Protein AF-A0A539D1B4-F1 (afdb_monomer_lite)

Foldseek 3Di:
DDWDWADPDPLKTAIFDDDPPDGTFWFAPPANPHPHTHPDIDNVSSVVVVCVVVCVVPDVVVPHDDPSDDPDRDCHGGDDPPPPPD

Secondary structure (DSSP, 8-state):
-EEEEEEEETTEEEEEEE-SSS---SEEESSTT-SEEETS-BHHHHHHHHHHHHHIIIIITTTPPPTT--SS---TTB-PPP----

Sequence (86 aa):
HANCFIETGFDKALLIDFNYETEPLPGRYPSSLGPMTLLKESRLNHMGKLMFQWMYWHVLLPGRDIPGISPHMQMRGKKPPASTTA

pLDDT: mean 93.56, std 8.18, range [50.78, 98.38]

Radius of gyration: 13.8 Å; chains: 1; bounding box: 31×32×38 Å

Structure (mmCIF, N/CA/C/O backbone):
data_AF-A0A539D1B4-F1
#
_entry.id   AF-A0A539D1B4-F1
#
loop_
_atom_site.group_PDB
_atom_site.id
_atom_site.type_symbol
_atom_site.label_atom_id
_atom_site.label_alt_id
_atom_site.label_comp_id
_atom_site.label_asym_id
_atom_site.label_entity_id
_atom_site.label_seq_id
_atom_site.pdbx_PDB_ins_code
_atom_site.Cartn_x
_atom_site.Cartn_y
_atom_site.Cartn_z
_atom_site.occupancy
_atom_site.B_iso_or_equiv
_atom_site.auth_seq_id
_atom_site.auth_comp_id
_atom_site.auth_asym_id
_atom_site.auth_atom_id
_atom_site.pdbx_PDB_model_num
ATOM 1 N N . HIS A 1 1 ? 11.777 -0.842 -2.790 1.00 94.75 1 HIS A N 1
ATOM 2 C CA . HIS A 1 1 ? 10.493 -0.197 -2.454 1.00 94.75 1 HIS A CA 1
ATOM 3 C C . HIS A 1 1 ? 9.440 -1.278 -2.415 1.00 94.75 1 HIS A C 1
ATOM 5 O O . HIS A 1 1 ? 9.408 -2.111 -3.314 1.00 94.75 1 HIS A O 1
ATOM 11 N N . ALA A 1 2 ? 8.650 -1.307 -1.352 1.00 95.06 2 ALA A N 1
ATOM 12 C CA . ALA A 1 2 ? 7.599 -2.287 -1.175 1.00 95.06 2 ALA A CA 1
ATOM 13 C C . ALA A 1 2 ? 6.341 -1.602 -0.648 1.00 95.06 2 ALA A C 1
ATOM 15 O O . ALA A 1 2 ? 6.403 -0.700 0.189 1.00 95.06 2 ALA A O 1
ATOM 16 N N . ASN A 1 3 ? 5.189 -2.063 -1.127 1.00 95.44 3 ASN A N 1
ATOM 17 C CA . ASN A 1 3 ? 3.895 -1.732 -0.552 1.00 95.44 3 ASN A CA 1
ATOM 18 C C . ASN A 1 3 ? 3.322 -2.997 0.076 1.00 95.44 3 ASN A C 1
ATOM 20 O O . ASN A 1 3 ? 3.298 -4.053 -0.555 1.00 95.44 3 ASN A O 1
ATOM 24 N N . CYS A 1 4 ? 2.866 -2.890 1.319 1.00 96.25 4 CYS A N 1
ATOM 25 C CA . CYS A 1 4 ? 2.274 -3.997 2.051 1.00 96.25 4 CYS A CA 1
ATOM 26 C C . CYS A 1 4 ? 0.870 -3.612 2.510 1.00 96.25 4 CYS A C 1
ATOM 28 O O . CYS A 1 4 ? 0.698 -2.702 3.321 1.00 96.25 4 CYS A O 1
ATOM 30 N N . PHE A 1 5 ? -0.126 -4.315 1.979 1.00 97.62 5 PHE A N 1
ATOM 31 C CA . PHE A 1 5 ? -1.500 -4.255 2.461 1.00 97.62 5 PHE A CA 1
ATOM 32 C C . PHE A 1 5 ? -1.700 -5.366 3.487 1.00 97.62 5 PHE A C 1
ATOM 34 O O . PHE A 1 5 ? -1.578 -6.546 3.146 1.00 97.62 5 PHE A O 1
ATOM 41 N N . ILE A 1 6 ? -2.009 -4.983 4.721 1.00 97.81 6 ILE A N 1
ATOM 42 C CA . ILE A 1 6 ? -2.213 -5.893 5.846 1.00 97.81 6 ILE A CA 1
ATOM 43 C C . ILE A 1 6 ? -3.698 -5.891 6.184 1.00 97.81 6 ILE A C 1
ATOM 45 O O . ILE A 1 6 ? -4.227 -4.877 6.634 1.00 97.81 6 ILE A O 1
ATOM 49 N N . GLU A 1 7 ? -4.364 -7.017 5.953 1.00 98.06 7 GLU A N 1
ATOM 50 C CA . GLU A 1 7 ? -5.760 -7.219 6.340 1.00 98.06 7 GLU A CA 1
ATOM 51 C C . GLU A 1 7 ? -5.872 -7.272 7.865 1.00 98.06 7 GLU A C 1
ATOM 53 O O . GLU A 1 7 ? -5.204 -8.082 8.508 1.00 98.06 7 GLU A O 1
ATOM 58 N N . THR A 1 8 ? -6.711 -6.409 8.440 1.00 97.31 8 THR A N 1
ATOM 59 C CA . THR A 1 8 ? -6.959 -6.372 9.891 1.00 97.31 8 THR A CA 1
ATOM 60 C C . THR A 1 8 ? -8.310 -6.986 10.272 1.00 97.31 8 THR A C 1
ATOM 62 O O . THR A 1 8 ? -8.615 -7.128 11.454 1.00 97.31 8 THR A O 1
ATOM 65 N N . GLY A 1 9 ? -9.097 -7.415 9.277 1.00 96.12 9 GLY A N 1
ATOM 66 C CA . GLY A 1 9 ? -10.443 -7.966 9.446 1.00 96.12 9 GLY A CA 1
ATOM 67 C C . GLY A 1 9 ? -11.539 -6.904 9.304 1.00 96.12 9 GLY A C 1
ATOM 68 O O . GLY A 1 9 ? -11.262 -5.726 9.088 1.00 96.12 9 GLY A O 1
ATOM 69 N N . PHE A 1 10 ? -12.806 -7.320 9.404 1.00 97.31 10 PHE A N 1
ATOM 70 C CA . PHE A 1 10 ? -13.982 -6.434 9.293 1.00 97.31 10 PHE A CA 1
ATOM 71 C C . PHE A 1 10 ? -13.981 -5.537 8.038 1.00 97.31 10 PHE A C 1
ATOM 73 O O . PHE A 1 10 ? -14.306 -4.346 8.112 1.00 97.31 10 PHE A O 1
ATOM 80 N N . ASP A 1 11 ? -13.580 -6.108 6.900 1.00 97.94 11 ASP A N 1
ATOM 81 C CA . ASP A 1 11 ? -13.450 -5.427 5.605 1.00 97.94 11 ASP A CA 1
ATOM 82 C C . ASP A 1 11 ? -12.502 -4.216 5.636 1.00 97.94 11 ASP A C 1
ATOM 84 O O . ASP A 1 11 ? -12.710 -3.223 4.932 1.00 97.94 11 ASP A O 1
ATOM 88 N N . LYS A 1 12 ? -11.470 -4.251 6.487 1.00 98.31 12 LYS A N 1
ATOM 89 C CA . LYS A 1 12 ? -10.459 -3.198 6.614 1.00 98.31 12 LYS A CA 1
ATOM 90 C C . LYS A 1 12 ? -9.051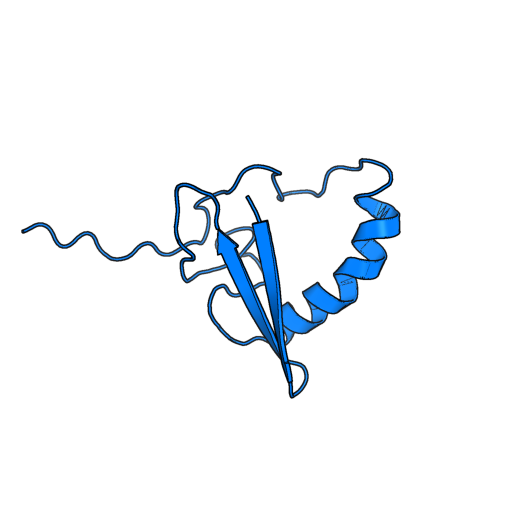 -3.749 6.443 1.00 98.31 12 LYS A C 1
ATOM 92 O O . LYS A 1 12 ? -8.728 -4.865 6.841 1.00 98.31 12 LYS A O 1
ATOM 97 N N . ALA A 1 13 ? -8.193 -2.881 5.918 1.00 98.38 13 ALA A N 1
ATOM 98 C CA . ALA A 1 13 ? -6.765 -3.125 5.843 1.00 98.38 13 ALA A CA 1
ATOM 99 C C . ALA A 1 13 ? -5.954 -1.868 6.174 1.00 98.38 13 ALA A C 1
ATOM 101 O O . ALA A 1 13 ? -6.424 -0.728 6.071 1.00 98.38 13 ALA A O 1
ATOM 102 N N . LEU A 1 14 ? -4.697 -2.083 6.536 1.00 97.69 14 LEU A N 1
ATOM 103 C CA . LEU A 1 14 ? -3.654 -1.074 6.660 1.00 97.69 14 LEU A CA 1
ATOM 104 C C . LEU A 1 14 ? -2.774 -1.103 5.404 1.00 97.69 14 LEU A C 1
ATOM 106 O O . LEU A 1 14 ? -2.519 -2.175 4.864 1.00 97.69 14 LEU A O 1
ATOM 110 N N . LEU A 1 15 ? -2.267 0.051 4.973 1.00 98.06 15 LEU A N 1
ATOM 111 C CA . LEU A 1 15 ? -1.223 0.128 3.951 1.00 98.06 15 LEU A CA 1
ATOM 112 C C . LEU A 1 15 ? 0.078 0.651 4.566 1.00 98.06 15 LEU A C 1
ATOM 114 O O . LEU A 1 15 ? 0.083 1.670 5.262 1.00 98.06 15 LEU A O 1
ATOM 118 N N . ILE A 1 16 ? 1.174 -0.043 4.274 1.00 97.25 16 ILE A N 1
ATOM 119 C CA . ILE A 1 16 ? 2.549 0.335 4.601 1.00 97.25 16 ILE A CA 1
ATOM 120 C C . ILE A 1 16 ? 3.307 0.551 3.290 1.00 97.25 16 ILE A C 1
ATOM 122 O O . ILE A 1 16 ? 3.233 -0.285 2.391 1.00 97.25 16 ILE A O 1
ATOM 126 N N . ASP A 1 17 ? 4.052 1.650 3.197 1.00 96.62 17 ASP A N 1
ATOM 127 C CA . ASP A 1 17 ? 4.888 1.988 2.045 1.00 96.62 17 ASP A CA 1
ATOM 128 C C . ASP A 1 17 ? 6.287 2.435 2.511 1.00 96.62 17 ASP A C 1
ATOM 130 O O . ASP A 1 17 ? 6.417 3.477 3.164 1.00 96.62 17 ASP A O 1
ATOM 134 N N . PHE A 1 18 ? 7.311 1.641 2.179 1.00 96.31 18 PHE A N 1
ATOM 135 C CA . PHE A 1 18 ? 8.686 1.787 2.667 1.00 96.31 18 PHE A CA 1
ATOM 136 C C . PHE A 1 18 ? 9.740 1.295 1.655 1.00 96.31 18 PHE A C 1
ATOM 138 O O . PHE A 1 18 ? 9.445 0.653 0.636 1.00 96.31 18 PHE A O 1
ATOM 145 N N . ASN A 1 19 ? 11.006 1.583 1.941 1.00 96.12 19 ASN A N 1
ATOM 146 C CA . ASN A 1 19 ? 12.177 1.060 1.235 1.00 96.12 19 ASN A CA 1
ATOM 147 C C . ASN A 1 19 ? 13.328 0.816 2.228 1.00 96.12 19 ASN A C 1
ATOM 149 O O . ASN A 1 19 ? 13.098 0.749 3.431 1.00 96.12 19 ASN A O 1
ATOM 153 N N . TYR A 1 20 ? 14.546 0.612 1.726 1.00 95.69 20 TYR A N 1
ATOM 154 C CA . TYR A 1 20 ? 15.707 0.339 2.575 1.00 95.69 20 TYR A CA 1
ATOM 155 C C . TYR A 1 20 ? 16.163 1.569 3.368 1.00 95.69 20 TYR A C 1
ATOM 157 O O . TYR A 1 20 ? 16.790 1.424 4.411 1.00 95.69 20 TYR A O 1
ATOM 165 N N . GLU A 1 21 ? 15.844 2.768 2.883 1.00 94.62 21 GLU A N 1
ATOM 166 C CA . GLU A 1 21 ? 16.320 4.033 3.439 1.00 94.62 21 GLU A CA 1
ATOM 167 C C . GLU A 1 21 ? 15.274 4.745 4.305 1.00 94.62 21 GLU A C 1
ATOM 169 O O . GLU A 1 21 ? 15.619 5.547 5.166 1.00 94.62 21 GLU A O 1
ATOM 174 N N . THR A 1 22 ? 13.987 4.519 4.046 1.00 93.75 22 THR A N 1
ATOM 175 C CA . THR A 1 22 ? 12.879 5.236 4.678 1.00 93.75 22 THR A CA 1
ATOM 176 C C . THR A 1 22 ? 11.930 4.256 5.340 1.00 93.75 22 THR A C 1
ATOM 178 O O . THR A 1 22 ? 11.362 3.369 4.697 1.00 93.75 22 THR A O 1
ATOM 181 N N . GLU A 1 23 ? 11.731 4.470 6.635 1.00 94.69 23 GLU A N 1
ATOM 182 C CA . GLU A 1 23 ? 10.738 3.763 7.428 1.00 94.69 23 GLU A CA 1
ATOM 183 C C . GLU A 1 23 ? 9.300 4.060 6.958 1.00 94.69 23 GLU A C 1
ATOM 185 O O . GLU A 1 23 ? 9.043 5.057 6.274 1.00 94.69 23 GLU A O 1
ATOM 190 N N . PRO A 1 24 ? 8.325 3.209 7.310 1.00 95.81 24 PRO A N 1
ATOM 191 C CA . PRO A 1 24 ? 6.926 3.501 7.053 1.00 95.81 24 PRO A CA 1
ATOM 192 C C . PRO A 1 24 ? 6.464 4.812 7.694 1.00 95.81 24 PRO A C 1
ATOM 194 O O . PRO A 1 24 ? 6.627 5.020 8.893 1.00 95.81 24 PRO A O 1
ATOM 197 N N . LEU A 1 25 ? 5.790 5.657 6.912 1.00 97.12 25 LEU A N 1
ATOM 198 C CA . LEU A 1 25 ? 5.247 6.935 7.380 1.00 97.12 25 LEU A CA 1
ATOM 199 C C . LEU A 1 25 ? 3.721 6.990 7.239 1.00 97.12 25 LEU A C 1
ATOM 201 O O . LEU A 1 25 ? 3.168 6.401 6.305 1.00 97.12 25 LEU A O 1
ATOM 205 N N . PRO A 1 26 ? 3.019 7.739 8.111 1.00 97.12 26 PRO A N 1
ATOM 206 C CA . PRO A 1 26 ? 1.593 7.993 7.950 1.00 97.12 26 PRO A CA 1
ATOM 207 C C . PRO A 1 26 ? 1.336 8.930 6.761 1.00 97.12 26 PRO A C 1
ATOM 209 O O . PRO A 1 26 ? 2.223 9.658 6.314 1.00 97.12 26 PRO A O 1
ATOM 212 N N . GLY A 1 27 ? 0.102 8.959 6.249 1.00 96.56 27 GLY A N 1
ATOM 213 C CA . GLY A 1 27 ? -0.241 9.802 5.100 1.00 96.56 27 GLY A CA 1
ATOM 214 C C . GLY A 1 27 ? -1.231 9.165 4.131 1.00 96.56 27 GLY A C 1
ATOM 215 O O . GLY A 1 27 ? -2.150 8.454 4.546 1.00 96.56 27 GLY A O 1
ATOM 216 N N . ARG A 1 28 ? -1.057 9.452 2.839 1.00 96.69 28 ARG A N 1
ATOM 217 C CA . ARG A 1 28 ? -1.863 8.907 1.738 1.00 96.69 28 ARG A CA 1
ATOM 218 C C . ARG A 1 28 ? -0.996 8.436 0.574 1.00 96.69 28 ARG A C 1
ATOM 220 O O . ARG A 1 28 ? 0.086 8.971 0.359 1.00 96.69 28 ARG A O 1
ATOM 227 N N . TYR A 1 29 ? -1.507 7.455 -0.166 1.00 95.62 29 TYR A N 1
ATOM 228 C CA . TYR A 1 29 ? -0.856 6.840 -1.324 1.00 95.62 29 TYR A CA 1
ATOM 229 C C . TYR A 1 29 ? -1.834 6.750 -2.518 1.00 95.62 29 TYR A C 1
ATOM 231 O O . TYR A 1 29 ? -3.033 6.525 -2.303 1.00 95.62 29 TYR A O 1
ATOM 239 N N . PRO A 1 30 ? -1.374 6.923 -3.777 1.00 94.31 30 PRO A N 1
ATOM 240 C CA . PRO A 1 30 ? 0.007 7.227 -4.201 1.00 94.31 30 PRO A CA 1
ATOM 241 C C . PRO A 1 30 ? 0.385 8.713 -4.101 1.00 94.31 30 PRO A C 1
ATOM 243 O O . PRO A 1 30 ? 1.506 9.105 -4.410 1.00 94.31 30 PRO A O 1
ATOM 246 N N . SER A 1 31 ? -0.551 9.570 -3.694 1.00 94.38 31 SER A N 1
ATOM 247 C CA . SER A 1 31 ? -0.338 11.010 -3.555 1.00 94.38 31 SER A CA 1
ATOM 248 C C . SER A 1 31 ? -1.121 11.571 -2.367 1.00 94.38 31 SER A C 1
ATOM 250 O O . SER A 1 31 ? -1.877 10.853 -1.712 1.00 94.38 31 SER A O 1
ATOM 252 N N . SER A 1 32 ? -0.994 12.875 -2.101 1.00 93.19 32 SER A N 1
ATOM 253 C CA . SER A 1 32 ? -1.752 13.561 -1.041 1.00 93.19 32 SER A CA 1
ATOM 254 C C . SER A 1 32 ? -3.274 13.462 -1.211 1.00 93.19 32 SER A C 1
ATOM 256 O O . SER A 1 32 ? -3.991 13.464 -0.213 1.00 93.19 32 SER A O 1
ATOM 258 N N . LEU A 1 33 ? -3.757 13.332 -2.451 1.00 92.38 33 LEU A N 1
ATOM 259 C CA . LEU A 1 33 ? -5.170 13.123 -2.792 1.00 92.38 33 LEU A CA 1
ATOM 260 C C . LEU A 1 33 ? -5.510 11.644 -3.042 1.00 92.38 33 LEU A C 1
ATOM 262 O O . LEU A 1 33 ? -6.636 11.321 -3.408 1.00 92.38 33 LEU A O 1
ATOM 266 N N . GLY A 1 34 ? -4.547 10.739 -2.849 1.00 91.81 34 GLY A N 1
ATOM 267 C CA . GLY A 1 34 ? -4.721 9.312 -3.076 1.00 91.81 34 GLY A CA 1
ATOM 268 C C . GLY A 1 34 ? -5.786 8.688 -2.160 1.00 91.81 34 GLY A C 1
ATOM 269 O O . GLY A 1 34 ? -5.978 9.139 -1.021 1.00 91.81 34 GLY A O 1
ATOM 270 N N . PRO A 1 35 ? -6.496 7.648 -2.630 1.00 94.31 35 PRO A N 1
ATOM 271 C CA . PRO A 1 35 ? -7.599 7.041 -1.886 1.00 94.31 35 PRO A CA 1
ATOM 272 C C . PRO A 1 35 ? -7.126 6.209 -0.686 1.00 94.31 35 PRO A C 1
ATOM 274 O O . PRO A 1 35 ? -7.886 6.024 0.265 1.00 94.31 35 PRO A O 1
ATOM 277 N N . MET A 1 36 ? -5.883 5.722 -0.710 1.00 96.56 36 MET A N 1
ATOM 278 C CA . MET A 1 36 ? -5.353 4.802 0.294 1.00 96.56 36 MET A CA 1
ATOM 279 C C . MET A 1 36 ? -4.700 5.554 1.449 1.00 96.56 36 MET A C 1
ATOM 281 O O . MET A 1 36 ? -3.942 6.502 1.234 1.00 96.56 36 MET A O 1
ATOM 285 N N . THR A 1 37 ? -4.975 5.124 2.679 1.00 97.56 37 THR A N 1
ATOM 286 C CA . THR A 1 37 ? -4.410 5.721 3.897 1.00 97.56 37 THR A CA 1
ATOM 287 C C . THR A 1 37 ? -3.233 4.899 4.401 1.00 97.56 37 THR A C 1
ATOM 289 O O . THR A 1 37 ? -3.367 3.692 4.600 1.00 97.56 37 THR A O 1
ATOM 292 N N . LEU A 1 38 ? -2.098 5.551 4.650 1.00 97.56 38 LEU A N 1
ATOM 293 C CA . LEU A 1 38 ? -0.897 4.912 5.191 1.00 97.56 38 LEU A CA 1
ATOM 294 C C . LEU A 1 38 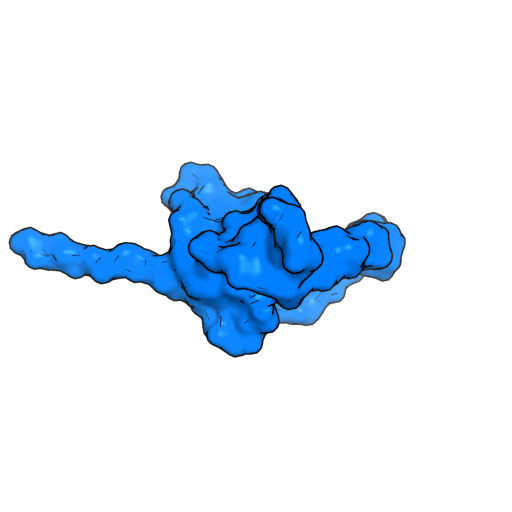? -0.942 4.874 6.720 1.00 97.56 38 LEU A C 1
ATOM 296 O O . LEU A 1 38 ? -1.334 5.863 7.344 1.00 97.56 38 LEU A O 1
ATOM 300 N N . LEU A 1 39 ? -0.538 3.741 7.305 1.00 97.00 39 LEU A N 1
ATOM 301 C CA . LEU A 1 39 ? -0.537 3.486 8.756 1.00 97.00 39 LEU A CA 1
ATOM 302 C C . LEU A 1 39 ? -1.886 3.764 9.450 1.00 97.00 39 LEU A C 1
ATOM 304 O O . LEU A 1 39 ? -1.942 4.1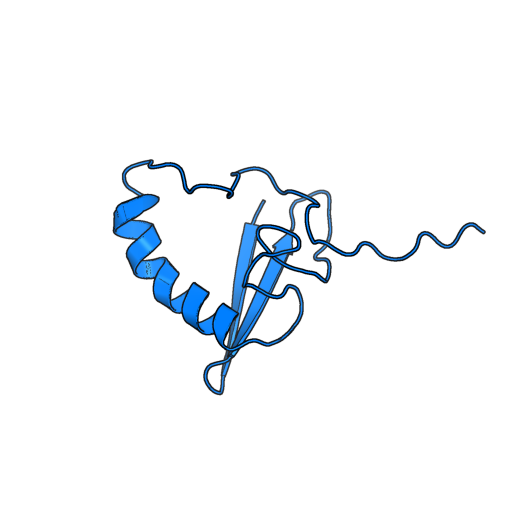20 10.625 1.00 97.00 39 LEU A O 1
ATOM 308 N N . LYS A 1 40 ? -2.994 3.591 8.723 1.00 97.00 40 LYS A N 1
ATOM 309 C CA . LYS A 1 40 ? -4.352 3.709 9.257 1.00 97.00 40 LYS A CA 1
ATOM 310 C C . LYS A 1 40 ? -5.280 2.695 8.598 1.00 97.00 40 LYS A C 1
ATOM 312 O O . LYS A 1 40 ? -5.246 2.543 7.376 1.00 97.00 40 LYS A O 1
ATOM 317 N N . GLU A 1 41 ? -6.118 2.043 9.403 1.00 97.50 41 GLU A N 1
ATOM 318 C CA . GLU A 1 41 ? -7.144 1.129 8.903 1.00 97.50 41 GLU A CA 1
ATOM 319 C C . GLU A 1 41 ? -8.141 1.841 7.985 1.00 97.50 41 GLU A C 1
ATOM 321 O O . GLU A 1 41 ? -8.638 2.931 8.294 1.00 97.50 41 GLU A O 1
ATOM 326 N N . SER A 1 42 ? -8.474 1.199 6.869 1.00 98.06 42 SER A N 1
ATOM 327 C CA . SER A 1 42 ? -9.432 1.720 5.903 1.00 98.06 42 SER A CA 1
ATOM 328 C C . SER A 1 42 ? -10.084 0.602 5.097 1.00 98.06 42 SER A C 1
ATOM 330 O O . SER A 1 42 ? -9.423 -0.351 4.683 1.00 98.06 42 SER A O 1
ATOM 332 N N . ARG A 1 43 ? -11.379 0.765 4.801 1.00 97.88 43 ARG A N 1
ATOM 333 C CA . ARG A 1 43 ? -12.096 -0.097 3.848 1.00 97.88 43 ARG A CA 1
ATOM 334 C C . ARG A 1 43 ? -11.570 0.059 2.422 1.00 97.88 43 ARG A C 1
ATOM 336 O O . ARG A 1 43 ? -11.534 -0.902 1.667 1.00 97.88 43 ARG A O 1
ATOM 343 N N . LEU A 1 44 ? -11.099 1.255 2.060 1.00 97.69 44 LEU A N 1
ATOM 344 C CA . LEU A 1 44 ? -10.499 1.489 0.742 1.00 97.69 44 LEU A CA 1
ATOM 345 C C . LEU A 1 44 ? -9.180 0.731 0.579 1.00 97.69 44 LEU A C 1
ATOM 347 O O . LEU A 1 44 ? -8.884 0.258 -0.514 1.00 97.69 44 LEU A O 1
ATOM 351 N N . ASN A 1 45 ? -8.409 0.573 1.658 1.00 98.06 45 ASN A N 1
ATOM 352 C CA . ASN A 1 45 ? -7.196 -0.241 1.619 1.00 98.06 45 ASN A CA 1
ATOM 353 C C . ASN A 1 45 ? -7.543 -1.720 1.390 1.00 98.06 45 ASN A C 1
ATOM 355 O O . ASN A 1 45 ? -6.891 -2.366 0.577 1.00 98.06 45 ASN A O 1
ATOM 359 N N . HIS A 1 46 ? -8.594 -2.230 2.043 1.00 98.31 46 HIS A N 1
ATOM 360 C CA . HIS A 1 46 ? -9.090 -3.593 1.825 1.00 98.31 46 HIS A CA 1
ATOM 361 C C . HIS A 1 46 ? -9.532 -3.805 0.369 1.00 98.31 46 HIS A C 1
ATOM 363 O O . HIS A 1 46 ? -9.077 -4.723 -0.308 1.00 98.31 46 HIS A O 1
ATOM 369 N N . MET A 1 47 ? -10.330 -2.881 -0.175 1.00 98.06 47 MET A N 1
ATOM 370 C CA . MET A 1 47 ? -10.709 -2.916 -1.592 1.00 98.06 47 MET A CA 1
ATOM 371 C C . MET A 1 47 ? -9.486 -2.890 -2.520 1.00 98.06 47 MET A C 1
ATOM 373 O O . MET A 1 47 ? -9.450 -3.619 -3.509 1.00 98.06 47 MET A O 1
ATOM 377 N N . GLY A 1 48 ? -8.468 -2.086 -2.196 1.00 96.06 48 GLY A N 1
ATOM 378 C CA . GLY A 1 48 ? -7.202 -2.052 -2.930 1.00 96.06 48 GLY A CA 1
ATOM 379 C C . GLY A 1 48 ? -6.467 -3.396 -2.904 1.00 96.06 48 GLY A C 1
ATOM 380 O O . GLY A 1 48 ? -5.977 -3.851 -3.938 1.00 96.06 48 GLY A O 1
ATOM 381 N N . LYS A 1 49 ? -6.452 -4.079 -1.753 1.00 97.44 49 LYS A N 1
ATOM 382 C CA . LYS A 1 49 ? -5.875 -5.420 -1.611 1.00 97.44 49 LYS A CA 1
ATOM 383 C C . LYS A 1 49 ? -6.614 -6.453 -2.460 1.00 97.44 49 LYS A C 1
ATOM 385 O O . LYS A 1 49 ? -5.958 -7.229 -3.151 1.00 97.44 49 LYS A O 1
ATOM 390 N N . LEU A 1 50 ? -7.946 -6.434 -2.472 1.00 97.50 50 LEU A N 1
ATOM 391 C CA . LEU A 1 50 ? -8.738 -7.317 -3.336 1.00 97.50 50 LEU A CA 1
ATOM 392 C C . LEU A 1 50 ? -8.500 -7.023 -4.828 1.00 97.50 50 LEU A C 1
ATOM 394 O O . LEU A 1 50 ? -8.302 -7.943 -5.621 1.00 97.50 50 LEU A O 1
ATOM 398 N N . MET A 1 51 ? -8.436 -5.743 -5.208 1.00 96.62 51 MET A N 1
ATOM 399 C CA . MET A 1 51 ? -8.159 -5.314 -6.586 1.00 96.62 51 MET A CA 1
ATOM 400 C C . MET A 1 51 ? -6.785 -5.788 -7.089 1.00 96.62 51 MET A C 1
ATOM 402 O O . MET A 1 51 ? -6.609 -5.989 -8.294 1.00 96.62 51 MET A O 1
ATOM 406 N N . PHE A 1 52 ? -5.816 -6.006 -6.191 1.00 95.44 52 PHE A N 1
ATOM 407 C CA . PHE A 1 52 ? -4.460 -6.410 -6.562 1.00 95.44 52 PHE A CA 1
ATOM 408 C C . PHE A 1 52 ? -4.426 -7.671 -7.432 1.00 95.44 52 PHE A C 1
ATOM 410 O O . PHE A 1 52 ? -3.609 -7.733 -8.345 1.00 95.44 52 PHE A O 1
ATOM 417 N N . GLN A 1 53 ? -5.320 -8.644 -7.218 1.00 96.62 53 GLN A N 1
ATOM 418 C CA . GLN A 1 53 ? -5.370 -9.849 -8.054 1.00 96.62 53 GLN A CA 1
ATOM 419 C C . GLN A 1 53 ? -5.597 -9.502 -9.530 1.00 96.62 53 GLN A C 1
ATOM 421 O O . GLN A 1 53 ? -4.866 -9.974 -10.399 1.00 96.62 53 GLN A O 1
ATOM 426 N N . TRP A 1 54 ? -6.589 -8.659 -9.819 1.00 97.19 54 TRP A N 1
ATOM 427 C CA . TRP A 1 54 ? -6.878 -8.233 -11.187 1.00 97.19 54 TRP A CA 1
ATOM 428 C C . TRP A 1 54 ? -5.718 -7.415 -11.764 1.00 97.19 54 TRP A C 1
ATOM 430 O O . TRP A 1 54 ? -5.259 -7.676 -12.876 1.00 97.19 54 TRP A O 1
ATOM 440 N N . MET A 1 55 ? -5.196 -6.466 -10.981 1.00 95.62 55 MET A N 1
ATOM 441 C CA . MET A 1 55 ? -4.088 -5.607 -11.401 1.00 95.62 55 MET A CA 1
ATOM 442 C C . MET A 1 55 ? -2.818 -6.414 -11.700 1.00 95.62 55 MET A C 1
ATOM 444 O O . MET A 1 55 ? -2.117 -6.121 -12.667 1.00 95.62 55 MET A O 1
ATOM 448 N N . TYR A 1 56 ? -2.538 -7.458 -10.921 1.00 95.31 56 TYR A N 1
ATOM 449 C CA . TYR A 1 56 ? -1.405 -8.347 -11.144 1.00 95.31 56 TYR A CA 1
ATOM 450 C C . TYR A 1 56 ? -1.469 -8.999 -12.529 1.00 95.31 56 TYR A C 1
ATOM 452 O O . TYR A 1 56 ? -0.537 -8.857 -13.319 1.00 95.31 56 TYR A O 1
ATOM 460 N N . TRP A 1 57 ? -2.592 -9.644 -12.857 1.00 97.44 57 TRP A N 1
ATOM 461 C CA . TRP A 1 57 ? -2.736 -10.376 -14.117 1.00 97.44 57 TRP A CA 1
ATOM 462 C C . TRP A 1 57 ? -2.903 -9.472 -15.339 1.00 97.44 57 TRP A C 1
ATOM 464 O O . TRP A 1 57 ? -2.400 -9.797 -16.412 1.00 97.44 57 TRP A O 1
ATOM 474 N N . HIS A 1 58 ? -3.597 -8.340 -15.202 1.00 96.62 58 HIS A N 1
ATOM 475 C CA . HIS A 1 58 ? -3.977 -7.508 -16.347 1.00 96.62 58 HIS A CA 1
ATOM 476 C C . HIS A 1 58 ? -3.129 -6.248 -16.533 1.00 96.62 58 HIS A C 1
ATOM 478 O O . HIS A 1 58 ? -3.207 -5.625 -17.595 1.00 96.62 58 HIS A O 1
ATOM 484 N N . VAL A 1 59 ? -2.319 -5.863 -15.547 1.00 95.62 59 VAL A N 1
ATOM 485 C CA . VAL A 1 59 ? -1.497 -4.645 -15.614 1.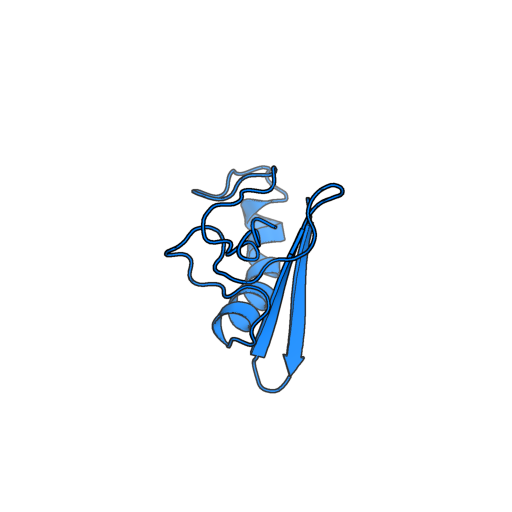00 95.62 59 VAL A CA 1
ATOM 486 C C . VAL A 1 59 ? -0.025 -4.965 -15.384 1.00 95.62 59 VAL A C 1
ATOM 488 O O . VAL A 1 59 ? 0.781 -4.722 -16.278 1.00 95.62 59 VAL A O 1
ATOM 491 N N . LEU A 1 60 ? 0.318 -5.581 -14.248 1.00 94.31 60 LEU A N 1
ATOM 492 C CA . LEU A 1 60 ? 1.717 -5.817 -13.876 1.00 94.31 60 LEU A CA 1
ATOM 493 C C . LEU A 1 60 ? 2.387 -6.886 -14.745 1.00 94.31 60 LEU A C 1
ATOM 495 O O . LEU A 1 60 ? 3.459 -6.636 -15.286 1.00 94.31 60 LEU A O 1
ATOM 499 N N . LEU A 1 61 ? 1.765 -8.058 -14.909 1.00 96.25 61 LEU A N 1
ATOM 500 C CA . LEU A 1 61 ? 2.358 -9.158 -15.675 1.00 96.25 61 LEU A CA 1
ATOM 501 C C . LEU A 1 61 ? 2.552 -8.818 -17.169 1.00 96.25 61 LEU A C 1
ATOM 503 O O . LEU A 1 61 ? 3.604 -9.152 -17.709 1.00 96.25 61 LEU A O 1
ATOM 507 N N . PRO A 1 62 ? 1.624 -8.103 -17.839 1.00 97.31 62 PRO A N 1
ATOM 508 C CA . PRO A 1 62 ? 1.850 -7.600 -19.195 1.00 97.31 62 PRO A CA 1
ATOM 509 C C . PRO A 1 62 ? 2.850 -6.434 -19.294 1.00 97.31 62 PRO A C 1
ATOM 511 O O . PRO A 1 62 ? 3.104 -5.973 -20.403 1.00 97.31 62 PRO A O 1
ATOM 514 N N . GLY A 1 63 ? 3.368 -5.919 -18.172 1.00 95.38 63 GLY A N 1
ATOM 515 C CA . GLY A 1 63 ? 4.323 -4.807 -18.151 1.00 95.38 63 GLY A CA 1
ATOM 516 C C . GLY A 1 63 ? 3.714 -3.442 -18.481 1.00 95.38 63 GLY A C 1
ATOM 517 O O . GLY A 1 63 ? 4.391 -2.598 -19.058 1.00 95.38 63 GLY A O 1
ATOM 518 N N . ARG A 1 64 ? 2.431 -3.217 -18.166 1.00 94.88 64 ARG A N 1
ATOM 519 C CA . ARG A 1 64 ? 1.772 -1.920 -18.377 1.00 94.88 64 ARG A CA 1
ATOM 520 C C . ARG A 1 64 ? 2.053 -0.979 -17.211 1.00 94.88 64 ARG A C 1
ATOM 522 O O . ARG A 1 64 ? 1.926 -1.370 -16.051 1.00 94.88 64 ARG A O 1
ATOM 529 N N . ASP A 1 65 ? 2.336 0.278 -17.527 1.00 91.88 65 ASP A N 1
ATOM 530 C CA . ASP A 1 65 ? 2.475 1.323 -16.518 1.00 91.88 65 ASP A CA 1
ATOM 531 C C . ASP A 1 65 ? 1.133 1.645 -15.851 1.00 91.88 65 ASP A C 1
ATOM 533 O O . ASP A 1 65 ? 0.080 1.686 -16.495 1.00 91.88 65 ASP A O 1
ATOM 537 N N . ILE A 1 66 ? 1.179 1.920 -14.546 1.00 90.75 66 ILE A N 1
ATOM 538 C CA . ILE A 1 66 ? 0.019 2.378 -13.781 1.00 90.75 66 ILE A CA 1
ATOM 539 C C . ILE A 1 66 ? 0.098 3.906 -13.646 1.00 90.75 66 ILE A C 1
ATOM 541 O O . ILE A 1 66 ? 1.042 4.415 -13.034 1.00 90.75 66 ILE A O 1
ATOM 545 N N . PRO A 1 67 ? -0.888 4.667 -14.158 1.00 88.38 67 PRO A N 1
ATOM 546 C CA . PRO A 1 67 ? -0.871 6.122 -14.075 1.00 88.38 67 PRO A CA 1
ATOM 547 C C . PRO A 1 67 ? -0.735 6.625 -12.634 1.00 88.38 67 PRO A C 1
ATOM 549 O O . PRO A 1 67 ? -1.529 6.285 -11.758 1.00 88.38 67 PRO A O 1
ATOM 552 N N . GLY A 1 68 ? 0.271 7.467 -12.394 1.00 85.38 68 GLY A N 1
ATOM 553 C CA . GLY A 1 68 ? 0.504 8.079 -11.084 1.00 85.38 68 GLY A CA 1
ATOM 554 C C . GLY A 1 68 ? 1.137 7.159 -10.035 1.00 85.38 68 GLY A C 1
ATOM 555 O O . GLY A 1 68 ? 1.277 7.590 -8.892 1.00 85.38 68 GLY A O 1
ATOM 556 N N . ILE A 1 69 ? 1.548 5.940 -10.401 1.00 90.94 69 ILE A N 1
ATOM 557 C CA . ILE A 1 69 ? 2.303 5.027 -9.535 1.00 90.94 69 ILE A CA 1
ATOM 558 C C . ILE A 1 69 ? 3.695 4.813 -10.128 1.00 90.94 69 ILE A C 1
ATOM 560 O O . ILE A 1 69 ? 3.842 4.527 -11.311 1.00 90.94 69 ILE A O 1
ATOM 564 N N . SER A 1 70 ? 4.727 4.959 -9.296 1.00 90.56 70 SER A N 1
ATOM 565 C CA . SER A 1 70 ? 6.122 4.759 -9.694 1.00 90.56 70 SER A CA 1
ATOM 566 C C . SER A 1 70 ? 6.709 3.504 -9.039 1.00 90.56 70 SER A C 1
ATOM 568 O O . SER A 1 70 ? 6.376 3.213 -7.886 1.00 90.56 70 SER A O 1
ATOM 570 N N . PRO A 1 71 ? 7.634 2.793 -9.715 1.00 90.81 71 PRO A N 1
ATOM 571 C CA . PRO A 1 71 ? 8.412 1.719 -9.097 1.00 90.81 71 PRO A CA 1
ATOM 572 C C . PRO A 1 71 ? 9.288 2.208 -7.937 1.00 90.81 71 PRO A C 1
ATOM 574 O O . PRO A 1 71 ? 9.544 1.460 -6.992 1.00 90.81 71 PRO A O 1
ATOM 577 N N . HIS A 1 72 ? 9.7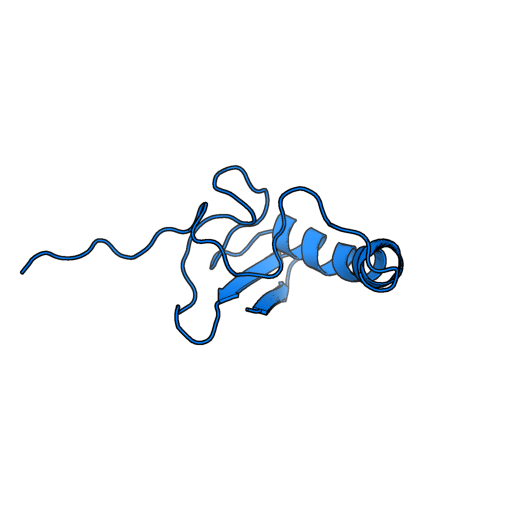33 3.467 -7.981 1.00 92.94 72 HIS A N 1
ATOM 578 C CA . HIS A 1 72 ? 10.496 4.087 -6.903 1.00 92.94 72 HIS A CA 1
ATOM 579 C C . HIS A 1 72 ? 9.563 4.696 -5.859 1.00 92.94 72 HIS A C 1
ATOM 581 O O . HIS A 1 72 ? 8.523 5.271 -6.186 1.00 92.94 72 HIS A O 1
ATOM 587 N N . MET A 1 73 ? 9.960 4.589 -4.591 1.00 94.06 73 MET A N 1
ATOM 588 C CA . MET A 1 73 ? 9.188 5.15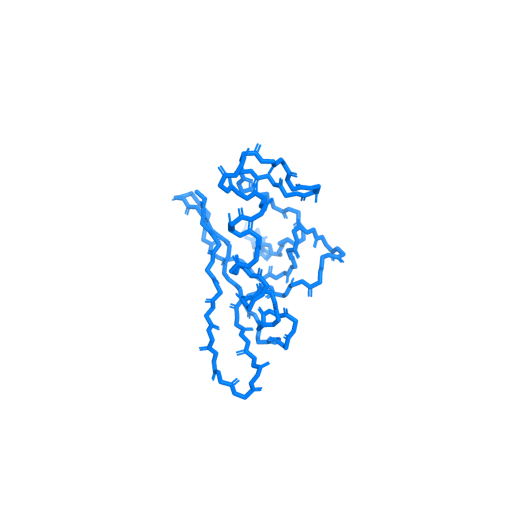4 -3.492 1.00 94.06 73 MET A CA 1
ATOM 589 C C . MET A 1 73 ? 9.127 6.681 -3.623 1.00 94.06 73 MET A C 1
ATOM 591 O O . MET A 1 73 ? 10.144 7.329 -3.871 1.00 94.06 73 MET A O 1
ATOM 595 N N . GLN A 1 74 ? 7.944 7.263 -3.424 1.00 93.44 74 GLN A N 1
ATOM 596 C CA . GLN A 1 74 ? 7.749 8.714 -3.412 1.00 93.44 74 GLN A CA 1
ATOM 597 C C . GLN A 1 74 ? 7.353 9.199 -2.016 1.00 93.44 74 GLN A C 1
ATOM 599 O O . GLN A 1 74 ? 6.636 8.520 -1.287 1.00 93.44 74 GLN A O 1
ATOM 604 N N . MET A 1 75 ? 7.758 10.422 -1.661 1.00 95.00 75 MET A N 1
ATOM 605 C CA . MET A 1 75 ? 7.350 11.073 -0.403 1.00 95.00 75 MET A CA 1
ATOM 606 C C . MET A 1 75 ? 6.022 11.834 -0.522 1.00 95.00 75 MET A C 1
ATOM 608 O O . MET A 1 75 ? 5.538 12.427 0.442 1.00 95.00 75 MET A O 1
ATOM 612 N N . ARG A 1 76 ? 5.405 11.835 -1.709 1.00 93.94 76 ARG A N 1
ATOM 613 C CA . ARG A 1 76 ? 4.178 12.583 -1.985 1.00 93.94 76 ARG A CA 1
ATOM 614 C C . ARG A 1 76 ? 3.023 12.032 -1.149 1.00 93.94 76 ARG A C 1
ATOM 616 O O . ARG A 1 76 ? 2.663 10.873 -1.272 1.00 93.94 76 ARG A O 1
ATOM 623 N N . GLY A 1 77 ? 2.420 12.884 -0.324 1.00 93.81 77 GLY A N 1
ATOM 624 C CA . GLY A 1 77 ? 1.313 12.491 0.554 1.00 93.81 77 GLY A CA 1
ATOM 625 C C . GLY A 1 77 ? 1.737 11.812 1.860 1.00 93.81 77 GLY A C 1
ATOM 626 O O . GLY A 1 77 ? 0.881 11.650 2.734 1.00 93.81 77 GLY A O 1
ATOM 627 N N . LYS A 1 78 ? 3.024 11.479 2.032 1.00 96.12 78 LYS A N 1
ATOM 628 C CA . LYS A 1 78 ? 3.586 11.025 3.311 1.00 96.12 78 LYS A CA 1
ATOM 629 C C . LYS A 1 78 ? 3.777 12.210 4.253 1.00 96.12 78 LYS A C 1
ATOM 631 O O . LYS A 1 78 ? 4.040 13.331 3.820 1.00 96.12 78 LYS A O 1
ATOM 636 N N . LYS A 1 79 ? 3.635 11.954 5.549 1.00 95.19 79 LYS A N 1
ATOM 637 C CA . LYS A 1 79 ? 3.806 12.934 6.621 1.00 95.19 79 LYS A CA 1
ATOM 638 C C . LYS A 1 79 ? 5.011 12.515 7.465 1.00 95.19 79 LYS A C 1
ATOM 640 O O . LYS A 1 79 ? 4.829 11.716 8.383 1.00 95.19 79 LYS A O 1
ATOM 645 N N . PRO A 1 80 ? 6.228 12.980 7.130 1.00 91.56 80 PRO A N 1
ATOM 646 C CA . PRO A 1 80 ? 7.387 12.736 7.977 1.00 91.56 80 PRO A CA 1
ATOM 647 C C . PRO A 1 80 ? 7.166 13.361 9.362 1.00 91.56 80 PRO A C 1
ATOM 649 O O . PRO A 1 80 ? 6.397 14.325 9.479 1.00 91.56 80 PRO A O 1
ATOM 652 N N . PRO A 1 81 ? 7.806 12.822 10.413 1.00 85.88 81 PRO A N 1
ATOM 653 C CA . PRO A 1 81 ? 7.778 13.452 11.724 1.00 85.88 81 PRO A CA 1
ATOM 654 C C . PRO A 1 81 ? 8.283 14.892 11.608 1.00 85.88 81 PRO A C 1
ATOM 656 O O . PRO A 1 81 ? 9.164 15.189 10.796 1.00 85.88 81 PRO A O 1
ATOM 659 N N . ALA A 1 82 ? 7.713 15.798 12.405 1.00 79.06 82 ALA A N 1
ATOM 660 C CA . ALA A 1 82 ? 8.255 17.143 12.504 1.00 79.06 82 ALA A CA 1
ATOM 661 C C . ALA A 1 82 ? 9.710 17.022 12.968 1.00 79.06 82 ALA A C 1
ATOM 663 O O . ALA A 1 82 ? 9.982 16.428 14.011 1.00 79.06 82 ALA A O 1
ATOM 664 N N . SER A 1 83 ? 10.643 17.538 12.172 1.00 67.94 83 SER A N 1
ATOM 665 C CA . SER A 1 83 ? 12.029 17.685 12.588 1.00 67.94 83 SER A CA 1
ATOM 666 C C . SER A 1 83 ? 12.046 18.637 13.778 1.00 67.94 83 SER A C 1
ATOM 668 O O . SER A 1 83 ? 11.893 19.846 13.609 1.00 67.94 83 SER A O 1
ATOM 670 N N . THR A 1 84 ? 12.163 18.085 14.984 1.00 61.81 84 THR A N 1
ATOM 671 C CA . THR A 1 84 ? 12.444 18.864 16.187 1.00 61.81 84 THR A CA 1
ATOM 672 C C . THR A 1 84 ? 13.833 19.455 16.007 1.00 61.81 84 THR A C 1
ATOM 674 O O . THR A 1 84 ? 14.833 18.757 16.160 1.00 61.81 84 THR A O 1
ATOM 677 N N . THR A 1 85 ? 13.900 20.724 15.613 1.00 58.84 85 THR A N 1
ATOM 678 C CA . THR A 1 85 ? 15.133 21.502 15.696 1.00 58.84 85 THR A CA 1
ATOM 679 C C . THR A 1 85 ? 15.475 21.619 17.178 1.00 58.84 85 THR A C 1
ATOM 681 O O . THR A 1 85 ? 14.714 22.231 17.929 1.00 58.84 85 THR A O 1
ATOM 684 N N . ALA A 1 86 ? 16.544 20.943 17.595 1.00 50.78 86 ALA A N 1
ATOM 685 C CA . ALA A 1 86 ? 17.138 21.099 18.919 1.00 50.78 86 ALA A CA 1
ATOM 686 C C . ALA A 1 86 ? 17.951 22.397 18.989 1.00 50.78 86 ALA A C 1
ATOM 688 O O . ALA A 1 86 ? 18.543 22.767 17.946 1.00 50.78 86 ALA A O 1
#